Protein AF-A0A957PUJ4-F1 (afdb_monomer)

Mean predicted aligned error: 7.61 Å

Sequence (107 aa):
AWAWLNLGLAYLATGALPTATAAFENNRQLNEEMRRQGGVMAALEGLAATAAAAGRLAAASRFLAEAEELRQASGQLLTTYELAIHERTVATVQSHDATSPSFPAPL

Solvent-accessible surface area (backbone atoms only — not comparable to full-atom values): 5652 Å² total; per-residue (Å²): 93,70,69,33,45,53,49,14,52,54,25,46,76,70,65,40,41,71,61,13,42,54,25,16,51,56,16,24,53,52,15,57,78,66,69,36,62,72,47,31,34,55,19,28,48,50,41,14,42,40,25,44,78,69,69,37,42,75,58,14,54,51,27,45,52,53,28,46,54,53,29,68,74,66,71,59,78,74,52,77,70,56,42,57,51,48,56,56,40,52,52,54,49,52,55,51,57,74,67,48,81,83,72,77,80,84,131

Radius of gyration: 14.72 Å; Cα contacts (8 Å, |Δi|>4): 118; chains: 1; bounding box: 38×46×32 Å

Structure (mmCIF, N/CA/C/O backbone):
data_AF-A0A957PUJ4-F1
#
_entry.id   AF-A0A957PUJ4-F1
#
loop_
_atom_site.group_PDB
_atom_site.id
_atom_site.type_symbol
_atom_site.label_atom_id
_atom_site.label_alt_id
_atom_site.label_comp_id
_atom_site.label_asym_id
_atom_site.label_entity_id
_atom_site.label_seq_id
_atom_site.pdbx_PDB_ins_code
_atom_site.Cartn_x
_atom_site.Cartn_y
_atom_site.Cartn_z
_atom_site.occupancy
_atom_site.B_iso_or_equiv
_atom_site.auth_seq_id
_atom_site.auth_comp_id
_atom_site.auth_asym_id
_atom_site.auth_atom_id
_atom_site.pdbx_PDB_model_num
ATOM 1 N N . ALA A 1 1 ? 10.860 -7.358 -4.150 1.00 64.12 1 ALA A N 1
ATOM 2 C CA . ALA A 1 1 ? 9.619 -6.595 -4.390 1.00 64.12 1 ALA A CA 1
ATOM 3 C C . ALA A 1 1 ? 8.407 -7.350 -3.841 1.00 64.12 1 ALA A C 1
ATOM 5 O O . ALA A 1 1 ? 8.023 -7.076 -2.717 1.00 64.12 1 ALA A O 1
ATOM 6 N N . TRP A 1 2 ? 7.881 -8.373 -4.525 1.00 73.44 2 TRP A N 1
ATOM 7 C CA . TRP A 1 2 ? 6.644 -9.079 -4.132 1.00 73.44 2 TRP A CA 1
ATOM 8 C C . TRP A 1 2 ? 6.599 -9.653 -2.702 1.00 73.44 2 TRP A C 1
ATOM 10 O O . TRP A 1 2 ? 5.559 -9.582 -2.061 1.00 73.44 2 TRP A O 1
ATOM 20 N N . ALA A 1 3 ? 7.719 -10.132 -2.151 1.00 83.06 3 ALA A N 1
ATOM 21 C CA . ALA A 1 3 ? 7.763 -10.600 -0.759 1.00 83.06 3 ALA A CA 1
ATOM 22 C C . ALA A 1 3 ? 7.424 -9.495 0.263 1.00 83.06 3 ALA A C 1
ATOM 24 O O . ALA A 1 3 ? 6.708 -9.748 1.227 1.00 83.06 3 ALA A O 1
ATOM 25 N N . TRP A 1 4 ? 7.875 -8.258 0.021 1.00 83.38 4 TRP A N 1
ATOM 26 C CA . TRP A 1 4 ? 7.530 -7.109 0.863 1.00 83.38 4 TRP A CA 1
ATOM 27 C C . TRP A 1 4 ? 6.061 -6.716 0.735 1.00 83.38 4 TRP A C 1
ATOM 29 O O . TRP A 1 4 ? 5.446 -6.362 1.734 1.00 83.38 4 TRP A O 1
ATOM 39 N N . LEU A 1 5 ? 5.488 -6.838 -0.469 1.00 84.62 5 LEU A N 1
ATOM 40 C CA . LEU A 1 5 ? 4.061 -6.594 -0.687 1.00 84.62 5 LEU A CA 1
ATOM 41 C C . LEU A 1 5 ? 3.227 -7.587 0.131 1.00 84.62 5 LEU A C 1
ATOM 43 O O . LEU A 1 5 ? 2.357 -7.184 0.893 1.00 84.62 5 LEU A O 1
ATOM 47 N N . ASN A 1 6 ? 3.558 -8.877 0.042 1.00 87.19 6 ASN A N 1
ATOM 48 C CA . ASN A 1 6 ? 2.851 -9.929 0.769 1.00 87.19 6 ASN A CA 1
ATOM 49 C C . ASN A 1 6 ? 2.992 -9.781 2.291 1.00 87.19 6 ASN A C 1
ATOM 51 O O . ASN A 1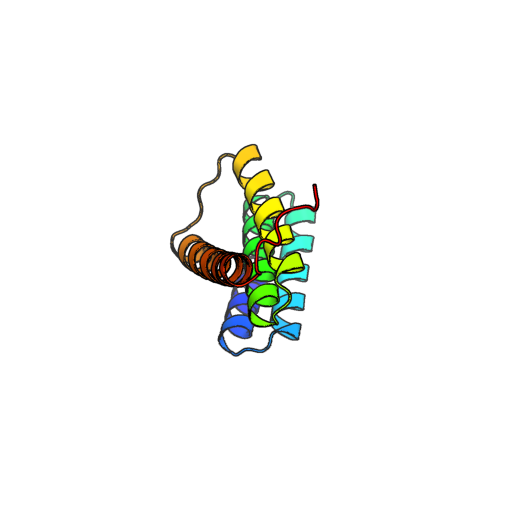 6 ? 2.021 -9.991 3.013 1.00 87.19 6 ASN A O 1
ATOM 55 N N . LEU A 1 7 ? 4.169 -9.378 2.785 1.00 89.69 7 LEU A N 1
ATOM 56 C CA . LEU A 1 7 ? 4.362 -9.048 4.201 1.00 89.69 7 LEU A CA 1
ATOM 57 C C . LEU A 1 7 ? 3.504 -7.853 4.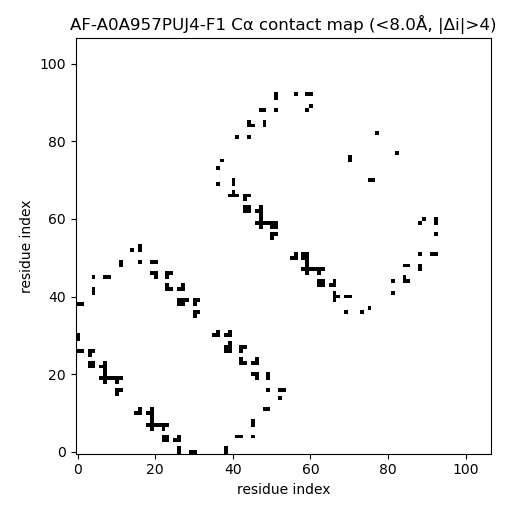625 1.00 89.69 7 LEU A C 1
ATOM 59 O O . LEU A 1 7 ? 2.832 -7.929 5.648 1.00 89.69 7 LEU A O 1
ATOM 63 N N . GLY A 1 8 ? 3.486 -6.776 3.835 1.00 89.88 8 GLY A N 1
ATOM 64 C CA . GLY A 1 8 ? 2.650 -5.604 4.103 1.00 89.88 8 GLY A CA 1
ATOM 65 C C . GLY A 1 8 ? 1.169 -5.962 4.187 1.00 89.88 8 GLY A C 1
ATOM 66 O O . GLY A 1 8 ? 0.495 -5.577 5.138 1.00 89.88 8 GLY A O 1
ATOM 67 N N . LEU A 1 9 ? 0.685 -6.784 3.255 1.00 89.50 9 LEU A N 1
ATOM 68 C CA . LEU A 1 9 ? -0.692 -7.283 3.244 1.00 89.50 9 LEU A CA 1
ATOM 69 C C . LEU A 1 9 ? -1.007 -8.167 4.457 1.00 89.50 9 LEU A C 1
ATOM 71 O O . LEU A 1 9 ? -2.071 -8.028 5.057 1.00 89.50 9 LEU A O 1
ATOM 75 N N . ALA A 1 10 ? -0.080 -9.042 4.856 1.00 92.25 10 ALA A N 1
ATOM 76 C CA . ALA A 1 10 ? -0.242 -9.875 6.044 1.00 92.25 10 ALA A CA 1
ATOM 77 C C . ALA A 1 10 ? -0.307 -9.032 7.329 1.00 92.25 10 ALA A C 1
ATOM 79 O O . ALA A 1 10 ? -1.175 -9.260 8.169 1.00 92.25 10 ALA A O 1
ATOM 80 N N . TYR A 1 11 ? 0.563 -8.027 7.468 1.00 93.50 11 TYR A N 1
ATOM 81 C CA . TYR A 1 11 ? 0.534 -7.106 8.608 1.00 93.50 11 TYR A CA 1
ATOM 82 C C . TYR A 1 11 ? -0.710 -6.217 8.614 1.00 93.50 11 TYR A C 1
ATOM 84 O O . TYR A 1 11 ? -1.269 -5.950 9.676 1.00 93.50 11 TYR A O 1
ATOM 92 N N . LEU A 1 12 ? -1.182 -5.787 7.442 1.00 89.19 12 LEU A N 1
ATOM 93 C CA . LEU A 1 12 ? -2.433 -5.045 7.319 1.00 89.19 12 LEU A CA 1
ATOM 94 C C . LEU A 1 12 ? -3.617 -5.895 7.796 1.00 89.19 12 LEU A C 1
ATOM 96 O O . LEU A 1 12 ? -4.441 -5.417 8.572 1.00 89.19 12 LEU A O 1
ATOM 100 N N . ALA A 1 13 ? -3.672 -7.166 7.389 1.00 90.75 13 ALA A N 1
ATOM 101 C CA . ALA A 1 13 ? -4.734 -8.088 7.786 1.00 90.75 13 ALA A CA 1
ATOM 102 C C . ALA A 1 13 ? -4.770 -8.358 9.301 1.00 90.75 13 ALA A C 1
ATOM 104 O O . ALA A 1 13 ? -5.840 -8.613 9.848 1.00 90.75 13 ALA A O 1
ATOM 105 N N . THR A 1 14 ? -3.627 -8.278 9.987 1.00 92.94 14 THR A N 1
ATOM 106 C CA . THR A 1 14 ? -3.539 -8.445 11.448 1.00 92.94 14 THR A CA 1
ATOM 107 C C . THR A 1 14 ? -3.658 -7.133 12.224 1.00 92.94 14 THR A C 1
ATOM 109 O O . THR A 1 14 ? -3.599 -7.144 13.452 1.00 92.94 14 THR A O 1
ATOM 112 N N . GLY A 1 15 ? -3.831 -5.996 11.539 1.00 92.25 15 GLY A N 1
ATOM 113 C CA . GLY A 1 15 ? -3.909 -4.678 12.171 1.00 92.25 15 GLY A CA 1
ATOM 114 C C . GLY A 1 15 ? -2.564 -4.143 12.675 1.00 92.25 15 GLY A C 1
ATOM 115 O O . GLY A 1 15 ? -2.530 -3.141 13.387 1.00 92.25 15 GLY A O 1
ATOM 116 N N . ALA A 1 16 ? -1.439 -4.756 12.295 1.00 96.38 16 ALA A N 1
ATOM 117 C CA . ALA A 1 16 ? -0.093 -4.280 12.609 1.00 96.38 16 ALA A CA 1
ATOM 118 C C . ALA A 1 16 ? 0.298 -3.099 11.696 1.00 96.38 16 ALA A C 1
ATOM 120 O O . ALA A 1 16 ? 1.239 -3.175 10.904 1.00 96.38 16 ALA A O 1
ATOM 121 N N . LEU A 1 17 ? -0.450 -1.995 11.791 1.00 94.69 17 LEU A N 1
ATOM 122 C CA . LEU A 1 17 ? -0.399 -0.879 10.838 1.00 94.69 17 LEU A CA 1
ATOM 123 C C . LEU A 1 17 ? 0.991 -0.226 10.688 1.00 94.69 17 LEU A C 1
ATOM 125 O O . LEU A 1 17 ? 1.379 0.057 9.551 1.00 94.69 17 LEU A O 1
ATOM 129 N N . PRO A 1 18 ? 1.789 -0.005 11.756 1.00 96.62 18 PRO A N 1
ATOM 130 C CA . PRO A 1 18 ? 3.141 0.538 11.597 1.00 96.62 18 PRO A CA 1
ATOM 131 C C . PRO A 1 18 ? 4.055 -0.398 10.797 1.00 96.62 18 PRO A C 1
ATOM 133 O O . PRO A 1 18 ? 4.798 0.042 9.921 1.00 96.62 18 PRO A O 1
ATOM 136 N N . THR A 1 19 ? 3.958 -1.705 11.048 1.00 95.88 19 THR A N 1
ATOM 137 C CA . THR A 1 19 ? 4.755 -2.724 10.357 1.00 95.88 19 THR A CA 1
ATOM 138 C C . THR A 1 19 ? 4.304 -2.899 8.907 1.00 95.88 19 THR A C 1
ATOM 140 O O . THR A 1 19 ? 5.144 -3.032 8.019 1.00 95.88 19 THR A O 1
ATOM 143 N N . ALA A 1 20 ? 2.993 -2.827 8.649 1.00 94.81 20 ALA A N 1
ATOM 144 C CA . ALA A 1 20 ? 2.437 -2.813 7.299 1.00 94.81 20 ALA A CA 1
ATOM 145 C C . ALA A 1 20 ? 2.955 -1.610 6.498 1.00 94.81 20 ALA A C 1
ATOM 147 O O . ALA A 1 20 ? 3.441 -1.779 5.382 1.00 94.81 20 ALA A O 1
ATOM 148 N N . THR A 1 21 ? 2.940 -0.417 7.105 1.00 96.81 21 THR A N 1
ATOM 149 C CA . THR A 1 21 ? 3.456 0.818 6.490 1.00 96.81 21 THR A CA 1
ATOM 150 C C . THR A 1 21 ? 4.918 0.651 6.082 1.00 96.81 21 THR A C 1
ATOM 152 O O . THR A 1 21 ? 5.248 0.846 4.916 1.00 96.81 21 THR A O 1
ATOM 155 N N . ALA A 1 22 ? 5.780 0.203 7.002 1.00 96.62 22 ALA A N 1
ATOM 156 C CA . ALA A 1 22 ? 7.201 0.001 6.716 1.00 96.62 22 ALA A CA 1
ATOM 157 C C . ALA A 1 22 ? 7.438 -1.020 5.587 1.00 96.62 22 ALA A C 1
ATOM 159 O O . ALA A 1 22 ? 8.295 -0.823 4.726 1.00 96.62 22 ALA A O 1
ATOM 160 N N . ALA A 1 23 ? 6.661 -2.108 5.552 1.00 95.50 23 ALA A N 1
ATOM 161 C CA . ALA A 1 23 ? 6.763 -3.107 4.491 1.00 95.50 23 ALA A CA 1
ATOM 162 C C . ALA A 1 23 ? 6.361 -2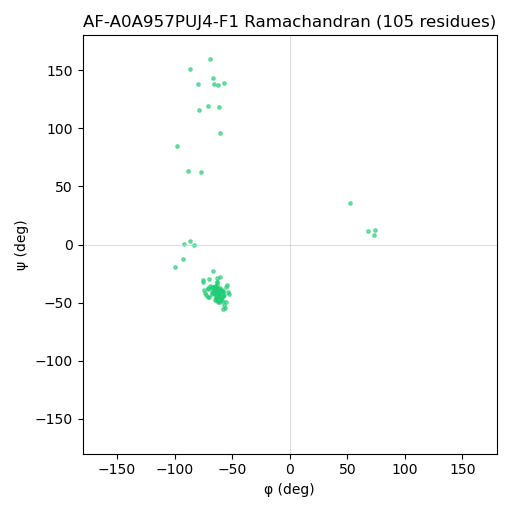.544 3.115 1.00 95.50 23 ALA A C 1
ATOM 164 O O . ALA A 1 23 ? 7.044 -2.815 2.123 1.00 95.50 23 ALA A O 1
ATOM 165 N N . PHE A 1 24 ? 5.295 -1.739 3.045 1.00 95.31 24 PHE A N 1
ATOM 166 C CA . PHE A 1 24 ? 4.886 -1.093 1.798 1.00 95.31 24 PHE A CA 1
ATOM 167 C C . PHE A 1 24 ? 5.851 0.017 1.364 1.00 95.31 24 PHE A C 1
ATOM 169 O O . PHE A 1 24 ? 6.144 0.106 0.175 1.00 95.31 24 PHE A O 1
ATOM 176 N N . GLU A 1 25 ? 6.424 0.803 2.280 1.00 96.50 25 G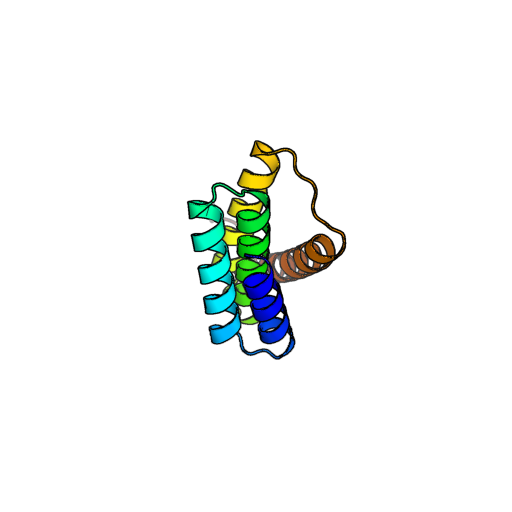LU A N 1
ATOM 177 C CA . GLU A 1 25 ? 7.458 1.792 1.934 1.00 96.50 25 GLU A CA 1
ATOM 178 C C . GLU A 1 25 ? 8.714 1.127 1.358 1.00 96.50 25 GLU A C 1
ATOM 180 O O . GLU A 1 25 ? 9.196 1.542 0.302 1.00 96.50 25 GLU A O 1
ATOM 185 N N . ASN A 1 26 ? 9.178 0.031 1.967 1.00 95.62 26 ASN A N 1
ATOM 186 C CA . ASN A 1 26 ? 10.287 -0.766 1.432 1.00 95.62 26 ASN A CA 1
ATOM 187 C C . ASN A 1 26 ? 9.960 -1.346 0.046 1.00 95.62 26 ASN A C 1
ATOM 189 O O . ASN A 1 26 ? 10.821 -1.405 -0.835 1.00 95.62 26 ASN A O 1
ATOM 193 N N . ASN A 1 27 ? 8.716 -1.791 -0.166 1.00 92.81 27 ASN A N 1
ATOM 194 C CA . ASN A 1 27 ? 8.268 -2.248 -1.478 1.00 92.81 27 ASN A CA 1
ATOM 195 C C . ASN A 1 27 ? 8.290 -1.110 -2.510 1.00 92.81 27 ASN A C 1
ATOM 197 O O . ASN A 1 27 ? 8.794 -1.321 -3.615 1.00 92.81 27 ASN A O 1
ATOM 201 N N . ARG A 1 28 ? 7.781 0.073 -2.143 1.00 94.56 28 ARG A N 1
ATOM 202 C CA . ARG A 1 28 ? 7.737 1.267 -2.994 1.00 94.56 28 ARG A CA 1
ATOM 203 C C . ARG A 1 28 ? 9.143 1.657 -3.435 1.00 94.56 28 ARG A C 1
ATOM 205 O O . ARG A 1 28 ? 9.406 1.656 -4.632 1.00 94.56 28 ARG A O 1
ATOM 212 N N . GLN A 1 29 ? 10.052 1.858 -2.479 1.00 95.56 29 GLN A N 1
ATOM 213 C CA . GLN A 1 29 ? 11.435 2.257 -2.745 1.00 95.56 29 GLN A CA 1
ATOM 214 C C . GLN A 1 29 ? 12.134 1.277 -3.696 1.00 95.56 29 GLN A C 1
ATOM 216 O O . GLN A 1 29 ? 12.693 1.677 -4.715 1.00 95.56 29 GLN A O 1
ATOM 221 N N . LEU A 1 30 ? 12.048 -0.028 -3.421 1.00 94.44 30 LEU A N 1
ATOM 222 C CA . LEU A 1 30 ? 12.697 -1.034 -4.261 1.00 94.44 30 LEU A CA 1
ATOM 223 C C . LEU A 1 30 ? 12.134 -1.054 -5.691 1.00 94.44 30 LEU A C 1
ATOM 225 O O . LEU A 1 30 ? 12.872 -1.266 -6.653 1.00 94.44 30 LEU A O 1
ATOM 229 N N . ASN A 1 31 ? 10.822 -0.876 -5.855 1.00 92.00 31 ASN A N 1
ATOM 230 C CA . ASN A 1 31 ? 10.216 -0.846 -7.184 1.00 92.00 31 ASN A CA 1
ATOM 231 C C . ASN A 1 31 ? 10.489 0.471 -7.924 1.00 92.00 31 ASN A C 1
ATOM 233 O O . ASN A 1 31 ? 10.619 0.430 -9.146 1.00 92.00 31 ASN A O 1
ATOM 237 N N . GLU A 1 32 ? 10.637 1.599 -7.225 1.00 93.19 32 GLU A N 1
ATOM 238 C CA . GLU A 1 32 ? 11.109 2.866 -7.802 1.00 93.19 32 GLU A CA 1
ATOM 239 C C . GLU A 1 32 ? 12.540 2.722 -8.335 1.00 93.19 32 GLU A C 1
ATOM 241 O O . GLU A 1 32 ? 12.795 3.021 -9.503 1.00 93.19 32 GLU A O 1
ATOM 246 N N . GLU A 1 33 ? 13.449 2.166 -7.526 1.00 95.00 33 GLU A N 1
ATOM 247 C CA . GLU A 1 33 ? 14.837 1.876 -7.916 1.00 95.00 33 GLU A CA 1
ATOM 248 C C . GLU A 1 33 ? 14.901 0.949 -9.142 1.00 95.00 33 GLU A C 1
ATOM 250 O O . GLU A 1 33 ? 15.696 1.156 -10.060 1.00 95.00 33 GLU A O 1
ATOM 255 N N . MET A 1 34 ? 14.013 -0.048 -9.200 1.00 92.25 34 MET A N 1
ATOM 256 C CA . MET A 1 34 ? 13.902 -0.983 -10.324 1.00 92.25 34 MET A CA 1
ATOM 257 C C . MET A 1 34 ? 13.067 -0.456 -11.502 1.00 92.25 34 MET A C 1
ATOM 259 O O . MET A 1 34 ? 12.905 -1.182 -12.486 1.00 92.25 34 MET A O 1
ATOM 263 N N . ARG A 1 35 ? 12.513 0.763 -11.417 1.00 90.50 35 ARG A N 1
ATOM 264 C CA . ARG A 1 35 ? 11.592 1.358 -12.407 1.00 90.50 35 ARG A CA 1
ATOM 265 C C . ARG A 1 35 ? 10.397 0.457 -12.754 1.00 90.50 35 ARG A C 1
ATOM 267 O O . ARG A 1 35 ? 9.934 0.414 -13.892 1.00 90.50 35 ARG A O 1
ATOM 274 N N . ARG A 1 36 ? 9.887 -0.282 -11.768 1.00 88.88 36 ARG A N 1
ATOM 275 C CA . ARG A 1 36 ? 8.747 -1.201 -11.895 1.00 88.88 36 ARG A CA 1
ATOM 276 C C . ARG A 1 36 ? 7.465 -0.534 -11.411 1.00 88.88 36 ARG A C 1
ATOM 278 O O . ARG A 1 36 ? 7.048 -0.743 -10.275 1.00 88.88 36 ARG A O 1
ATOM 285 N N . GLN A 1 37 ? 6.819 0.224 -12.295 1.00 88.50 37 GLN A N 1
ATOM 286 C CA . GLN A 1 37 ? 5.606 0.993 -11.976 1.00 88.50 37 GLN A CA 1
ATOM 287 C C . GLN A 1 37 ? 4.491 0.142 -11.351 1.00 88.50 37 GLN A C 1
ATOM 289 O O . GLN A 1 37 ? 3.912 0.559 -10.356 1.00 88.50 37 GLN A O 1
ATOM 294 N N . GLY A 1 38 ? 4.270 -1.086 -11.838 1.00 86.00 38 GLY A N 1
ATOM 295 C CA . GLY A 1 38 ? 3.307 -2.024 -11.241 1.00 86.00 38 GLY A CA 1
ATOM 296 C C . GLY A 1 38 ? 3.513 -2.261 -9.742 1.00 86.00 38 GLY A C 1
ATOM 297 O O . GLY A 1 38 ? 2.562 -2.250 -8.970 1.00 86.00 38 GLY A O 1
ATOM 298 N N . GLY A 1 39 ? 4.766 -2.411 -9.305 1.00 89.31 39 GLY A N 1
ATOM 299 C CA . GLY A 1 39 ? 5.065 -2.592 -7.886 1.00 89.31 39 GLY A CA 1
ATOM 300 C C . GLY A 1 39 ? 4.943 -1.301 -7.076 1.00 89.31 39 GLY A C 1
ATOM 301 O O . GLY A 1 39 ? 4.536 -1.356 -5.921 1.00 89.31 39 GLY A O 1
ATOM 302 N N . VAL A 1 40 ? 5.239 -0.145 -7.680 1.00 92.69 40 VAL A N 1
ATOM 303 C CA . VAL A 1 40 ? 5.012 1.163 -7.043 1.00 92.69 40 VAL A CA 1
ATOM 304 C C . VAL A 1 40 ? 3.516 1.385 -6.806 1.00 92.69 40 VAL A C 1
ATOM 306 O O . VAL A 1 40 ? 3.129 1.727 -5.693 1.00 92.69 40 VAL A O 1
ATOM 309 N N . MET A 1 41 ? 2.669 1.100 -7.801 1.00 92.00 41 MET A N 1
ATOM 310 C CA . MET 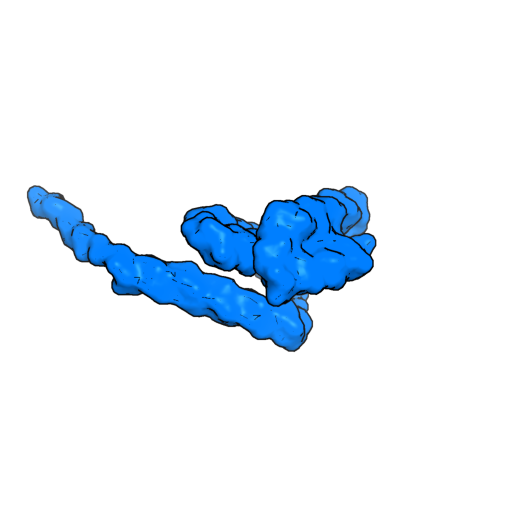A 1 41 ? 1.210 1.191 -7.669 1.00 92.00 41 MET A CA 1
ATOM 311 C C . MET A 1 41 ? 0.676 0.271 -6.567 1.00 92.00 41 MET A C 1
ATOM 313 O O . MET A 1 41 ? -0.061 0.726 -5.696 1.00 92.00 41 MET A O 1
ATOM 317 N N . ALA A 1 42 ? 1.102 -0.995 -6.540 1.00 89.88 42 ALA A N 1
ATOM 318 C CA . ALA A 1 42 ? 0.683 -1.936 -5.501 1.00 89.88 42 ALA A CA 1
ATOM 319 C C . ALA A 1 42 ? 1.092 -1.478 -4.086 1.00 89.88 42 ALA A C 1
ATOM 321 O O . ALA A 1 42 ? 0.335 -1.644 -3.128 1.00 89.88 42 ALA A O 1
ATOM 322 N N . ALA A 1 43 ? 2.274 -0.868 -3.940 1.00 93.94 43 ALA A N 1
ATOM 323 C CA . ALA A 1 43 ? 2.711 -0.297 -2.670 1.00 93.94 43 ALA A CA 1
ATOM 324 C C . ALA A 1 43 ? 1.869 0.916 -2.248 1.00 93.94 43 ALA A C 1
ATOM 326 O O . ALA A 1 43 ? 1.519 1.025 -1.074 1.00 93.94 43 ALA A O 1
ATOM 327 N N . LEU A 1 44 ? 1.527 1.807 -3.185 1.00 95.50 44 LEU A N 1
ATOM 328 C CA . LEU A 1 44 ? 0.686 2.978 -2.923 1.00 95.50 44 LEU A CA 1
ATOM 329 C C . LEU A 1 44 ? -0.726 2.575 -2.474 1.00 95.50 44 LEU A C 1
ATOM 331 O O . LEU A 1 44 ? -1.215 3.105 -1.479 1.00 95.50 44 LEU A O 1
ATOM 335 N N . GLU A 1 45 ? -1.338 1.578 -3.117 1.00 93.88 45 GLU A N 1
ATOM 336 C CA . GLU A 1 45 ? -2.632 1.011 -2.695 1.00 93.88 45 GLU A CA 1
ATOM 337 C C . GLU A 1 45 ? -2.545 0.413 -1.272 1.00 93.88 45 GLU A C 1
ATOM 339 O O . GLU A 1 45 ? -3.412 0.646 -0.426 1.00 93.88 45 GLU A O 1
ATOM 344 N N . GLY A 1 46 ? -1.455 -0.295 -0.952 1.00 94.19 46 GLY A N 1
ATOM 345 C CA . GLY A 1 46 ? -1.205 -0.820 0.396 1.00 94.19 46 GLY A CA 1
ATOM 346 C C . GLY A 1 46 ? -1.025 0.270 1.463 1.00 94.19 46 GLY A C 1
ATOM 347 O O . GLY A 1 46 ? -1.562 0.164 2.573 1.00 94.19 46 GLY A O 1
ATOM 348 N N . LEU A 1 47 ? -0.311 1.351 1.132 1.00 97.56 47 LEU A N 1
ATOM 349 C CA . LEU A 1 47 ? -0.150 2.523 2.000 1.00 97.56 47 LEU A CA 1
ATOM 350 C C . LEU A 1 47 ? -1.474 3.258 2.209 1.00 97.56 47 LEU A C 1
ATOM 352 O O . LEU A 1 47 ? -1.765 3.666 3.336 1.00 97.56 47 LEU A O 1
ATOM 356 N N . ALA A 1 48 ? -2.293 3.376 1.163 1.00 96.88 48 ALA A N 1
ATOM 357 C CA . ALA A 1 48 ? -3.629 3.944 1.255 1.00 96.88 48 ALA A CA 1
ATOM 358 C C . ALA A 1 48 ? -4.512 3.137 2.211 1.00 96.88 48 ALA A C 1
ATOM 360 O O . ALA A 1 48 ? -5.083 3.702 3.146 1.00 96.88 48 ALA A O 1
ATOM 361 N N . ALA A 1 49 ? -4.552 1.813 2.047 1.00 94.50 49 ALA A N 1
ATOM 362 C CA . ALA A 1 49 ? -5.319 0.924 2.914 1.00 94.50 49 ALA A CA 1
ATOM 363 C C . ALA A 1 49 ? -4.849 0.994 4.378 1.00 94.50 49 ALA A C 1
ATOM 365 O O . ALA A 1 49 ? -5.661 1.056 5.302 1.00 94.50 49 ALA A O 1
ATOM 366 N N . THR A 1 50 ? -3.534 1.059 4.602 1.00 96.81 50 THR A N 1
ATOM 367 C CA . THR A 1 50 ? -2.956 1.182 5.948 1.00 96.81 50 THR A CA 1
ATOM 368 C C . THR A 1 50 ? -3.269 2.540 6.586 1.00 96.81 50 THR A C 1
ATOM 370 O O . THR A 1 50 ? -3.567 2.619 7.779 1.00 96.81 50 THR A O 1
ATOM 373 N N . ALA A 1 51 ? -3.229 3.624 5.805 1.00 96.38 51 ALA A N 1
ATOM 374 C CA . ALA A 1 51 ? -3.612 4.956 6.261 1.00 96.38 51 ALA A CA 1
ATOM 375 C C . ALA A 1 51 ? -5.108 5.037 6.592 1.00 96.38 51 ALA A C 1
ATOM 377 O O . ALA A 1 51 ? -5.459 5.590 7.634 1.00 96.38 51 ALA A O 1
ATOM 378 N N . ALA A 1 52 ? -5.969 4.435 5.768 1.00 93.06 52 ALA A N 1
ATOM 379 C CA . ALA A 1 52 ? -7.405 4.363 6.014 1.00 93.06 52 ALA A CA 1
ATOM 380 C C . ALA A 1 52 ? -7.726 3.575 7.292 1.00 93.06 52 ALA A C 1
ATOM 382 O O . ALA A 1 52 ? -8.459 4.071 8.144 1.00 93.06 52 ALA A O 1
ATOM 383 N N . ALA A 1 53 ? -7.098 2.409 7.487 1.00 93.06 53 ALA A N 1
ATOM 384 C CA . ALA A 1 53 ? -7.240 1.615 8.709 1.00 93.06 53 ALA A CA 1
ATOM 385 C C . ALA A 1 53 ? -6.767 2.361 9.974 1.00 93.06 53 ALA A C 1
ATOM 387 O O . ALA A 1 53 ? -7.278 2.120 11.063 1.00 93.06 53 ALA A O 1
ATOM 388 N N . ALA A 1 54 ? -5.820 3.295 9.833 1.00 93.75 54 ALA A N 1
ATOM 389 C CA . ALA A 1 54 ? -5.346 4.159 10.914 1.00 93.75 54 ALA A CA 1
ATOM 390 C C . ALA A 1 54 ? -6.188 5.440 11.109 1.00 93.75 54 ALA A C 1
ATOM 392 O O . ALA A 1 54 ? -5.799 6.298 11.899 1.00 93.75 54 ALA A O 1
ATOM 393 N N . GLY A 1 55 ? -7.274 5.635 10.350 1.00 93.81 55 GLY A N 1
ATOM 394 C CA . GLY A 1 55 ? -8.083 6.862 10.376 1.00 93.81 55 GLY A CA 1
ATOM 395 C C . GLY A 1 55 ? -7.426 8.083 9.714 1.00 93.81 55 GLY A C 1
ATOM 396 O O . GLY A 1 55 ? -7.947 9.192 9.797 1.00 93.81 55 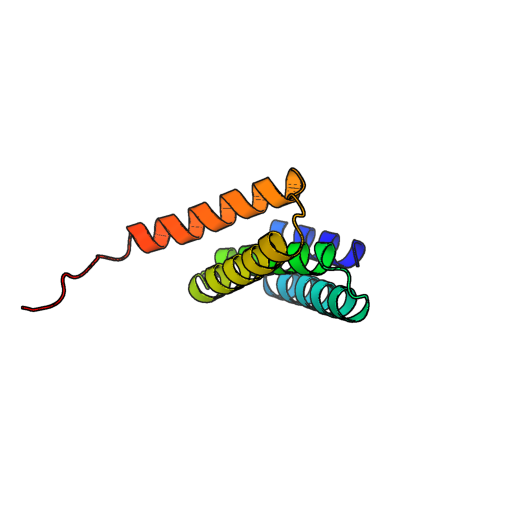GLY A O 1
ATOM 397 N N . ARG A 1 56 ? -6.288 7.918 9.028 1.00 95.81 56 ARG A N 1
ATOM 398 C CA . ARG A 1 56 ? -5.551 8.999 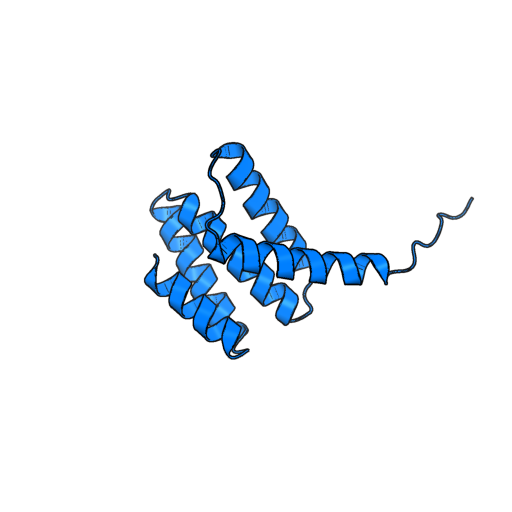8.347 1.00 95.81 56 ARG A CA 1
ATOM 399 C C . ARG A 1 56 ? -6.059 9.192 6.918 1.00 95.81 56 ARG A C 1
ATOM 401 O O . ARG A 1 56 ? -5.328 8.991 5.950 1.00 95.81 56 ARG A O 1
ATOM 408 N N . LEU A 1 57 ? -7.319 9.586 6.785 1.00 91.50 57 LEU A N 1
ATOM 409 C CA . LEU A 1 57 ? -8.039 9.560 5.506 1.00 91.50 57 LEU A CA 1
ATOM 410 C C . LEU A 1 57 ? -7.474 10.519 4.450 1.00 91.50 57 LEU A C 1
ATOM 412 O O . LEU A 1 57 ? -7.383 10.140 3.288 1.00 91.50 57 LEU A O 1
ATOM 416 N N . ALA A 1 58 ? -6.985 11.696 4.850 1.00 92.19 58 ALA A N 1
ATOM 417 C CA . ALA A 1 58 ? -6.303 12.616 3.932 1.00 92.19 58 ALA A CA 1
ATOM 418 C C . ALA A 1 58 ? -5.001 12.027 3.352 1.00 92.19 58 ALA A C 1
ATOM 420 O O . ALA A 1 58 ? -4.630 12.300 2.214 1.00 92.19 58 ALA A O 1
ATOM 421 N N . ALA A 1 59 ? -4.292 11.195 4.124 1.00 93.12 59 ALA A N 1
ATOM 422 C CA . ALA A 1 59 ? -3.125 10.487 3.609 1.00 93.12 59 ALA A CA 1
ATOM 423 C C . ALA A 1 59 ? -3.545 9.340 2.679 1.00 93.12 59 ALA A C 1
ATOM 425 O O . ALA A 1 59 ? -2.908 9.134 1.649 1.00 93.12 59 ALA A O 1
ATOM 426 N N . ALA A 1 60 ? -4.625 8.627 3.019 1.00 95.44 60 ALA A N 1
ATOM 427 C CA . ALA A 1 60 ? -5.167 7.557 2.189 1.00 95.44 60 ALA A CA 1
ATOM 428 C C . ALA A 1 60 ? -5.611 8.063 0.808 1.00 95.44 60 ALA A C 1
ATOM 430 O O . ALA A 1 60 ? -5.236 7.471 -0.202 1.00 95.44 60 ALA A O 1
ATOM 431 N N . SER A 1 61 ? -6.336 9.187 0.752 1.00 92.88 61 SER A N 1
ATOM 432 C CA . SER A 1 61 ? -6.773 9.793 -0.511 1.00 92.88 61 SER A CA 1
ATOM 433 C C . SER A 1 61 ? -5.595 10.229 -1.380 1.00 92.88 61 SER A C 1
ATOM 435 O O . SER A 1 61 ? -5.594 9.972 -2.580 1.00 92.88 61 SER A O 1
ATOM 437 N N . ARG A 1 62 ? -4.550 10.812 -0.777 1.00 96.12 62 ARG A N 1
ATOM 438 C CA . ARG A 1 62 ? -3.330 11.196 -1.498 1.00 96.12 62 ARG A CA 1
ATOM 439 C C . ARG A 1 62 ? -2.636 9.993 -2.141 1.00 96.12 62 ARG A C 1
ATOM 441 O O . ARG A 1 62 ? -2.249 10.074 -3.299 1.00 96.12 62 ARG A O 1
ATOM 448 N N . PHE A 1 63 ? -2.497 8.884 -1.413 1.00 97.25 63 PHE A N 1
ATOM 449 C CA . PHE A 1 63 ? -1.873 7.675 -1.960 1.00 97.25 63 PHE A CA 1
ATOM 450 C C . PHE A 1 63 ? -2.710 7.034 -3.076 1.00 97.25 63 PHE A C 1
ATOM 452 O O . PHE A 1 63 ? -2.139 6.569 -4.059 1.00 97.25 63 PHE A O 1
ATOM 459 N N . LEU A 1 64 ? -4.044 7.052 -2.964 1.00 92.31 64 LEU A N 1
ATOM 460 C CA . LEU A 1 64 ? -4.934 6.601 -4.042 1.00 92.31 64 LEU A CA 1
ATOM 461 C C . LEU A 1 64 ? -4.805 7.471 -5.296 1.00 92.31 64 LEU A C 1
ATOM 463 O O . LEU A 1 64 ? -4.751 6.935 -6.398 1.00 92.31 64 LEU A O 1
ATOM 467 N N . ALA A 1 65 ? -4.729 8.795 -5.133 1.00 93.38 65 ALA A N 1
ATOM 468 C CA . ALA A 1 65 ? -4.545 9.715 -6.252 1.00 93.38 65 ALA A CA 1
ATOM 469 C C . ALA A 1 65 ? -3.214 9.458 -6.976 1.00 93.38 65 ALA A C 1
ATOM 471 O O . ALA A 1 65 ? -3.192 9.338 -8.196 1.00 93.38 65 ALA A O 1
ATOM 472 N N . GLU A 1 66 ? -2.124 9.280 -6.227 1.00 94.62 66 GLU A N 1
ATOM 473 C CA . GLU A 1 66 ? -0.811 8.956 -6.794 1.00 94.62 66 GLU A CA 1
ATOM 474 C C . GLU A 1 66 ? -0.826 7.602 -7.529 1.00 94.62 66 GLU A C 1
ATOM 476 O O . GLU A 1 66 ? -0.312 7.485 -8.641 1.00 94.62 66 GLU A O 1
ATOM 481 N N . ALA A 1 67 ? -1.467 6.577 -6.952 1.00 90.94 67 ALA A N 1
ATOM 482 C CA . ALA A 1 67 ? -1.614 5.276 -7.606 1.00 90.94 67 ALA A CA 1
ATOM 483 C C . ALA A 1 67 ? -2.398 5.386 -8.923 1.00 90.94 67 ALA A C 1
ATOM 485 O O . ALA A 1 67 ? -2.029 4.753 -9.913 1.00 90.94 67 ALA A O 1
ATOM 486 N N . GLU A 1 68 ? -3.448 6.209 -8.947 1.00 89.25 68 GLU A N 1
ATOM 487 C CA . GLU A 1 68 ? -4.263 6.452 -10.134 1.00 89.25 68 GLU A CA 1
ATOM 488 C C . GLU A 1 68 ? -3.497 7.205 -11.225 1.00 89.25 68 GLU A C 1
ATOM 490 O O . GLU A 1 68 ? -3.549 6.808 -12.387 1.00 89.25 68 GLU A O 1
ATOM 495 N N . GLU A 1 69 ? -2.722 8.232 -10.872 1.00 91.25 69 GLU A N 1
ATOM 496 C CA . GLU A 1 69 ? -1.866 8.945 -11.827 1.00 91.25 69 GLU A CA 1
ATOM 497 C C . GLU A 1 69 ? -0.876 7.995 -12.517 1.00 91.25 69 GLU A C 1
ATOM 499 O O . GLU A 1 69 ? -0.729 8.017 -13.744 1.00 91.25 69 GLU A O 1
ATOM 504 N N . LEU A 1 70 ? -0.244 7.096 -11.753 1.00 89.19 70 LEU A N 1
ATOM 505 C CA . LEU A 1 70 ? 0.644 6.072 -12.308 1.00 89.19 70 LEU A CA 1
ATOM 506 C C . LEU A 1 70 ? -0.110 5.078 -13.204 1.00 89.19 70 LEU A C 1
ATOM 508 O O . LEU A 1 70 ? 0.422 4.633 -14.228 1.00 89.19 70 LEU A O 1
ATOM 512 N N . ARG A 1 71 ? -1.345 4.730 -12.842 1.00 85.44 71 ARG A N 1
ATOM 513 C CA . ARG A 1 71 ? -2.195 3.816 -13.612 1.00 85.44 71 ARG A CA 1
ATOM 514 C C . ARG A 1 71 ? -2.559 4.414 -14.967 1.00 85.44 71 ARG A C 1
ATOM 516 O O . ARG A 1 71 ? -2.364 3.764 -15.992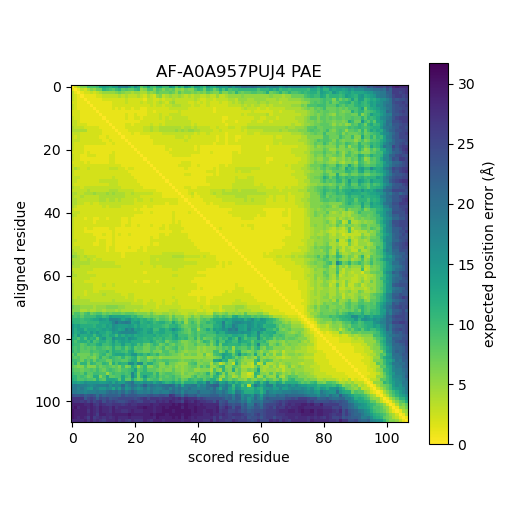 1.00 85.44 71 ARG A O 1
ATOM 523 N N . GLN A 1 72 ? -2.989 5.673 -14.979 1.00 85.75 72 GLN A N 1
ATOM 524 C CA . GLN A 1 72 ? -3.315 6.422 -16.194 1.00 85.75 72 GLN A CA 1
ATOM 525 C C . GLN A 1 72 ? -2.090 6.588 -17.102 1.00 85.75 72 GLN A C 1
ATOM 527 O O . GLN A 1 72 ? -2.188 6.407 -18.314 1.00 85.75 72 GLN A O 1
ATOM 532 N N . ALA A 1 73 ? -0.917 6.862 -16.524 1.00 85.06 73 ALA A N 1
ATOM 533 C CA . ALA A 1 73 ? 0.321 7.015 -17.285 1.00 85.06 73 ALA A CA 1
ATOM 534 C C . ALA A 1 73 ? 0.848 5.696 -17.885 1.00 85.06 73 ALA A C 1
ATOM 536 O O . ALA A 1 73 ? 1.512 5.718 -18.921 1.00 85.06 73 ALA A O 1
ATOM 537 N N . SER A 1 74 ? 0.586 4.555 -17.239 1.00 81.00 74 SER A N 1
ATOM 538 C CA . SER A 1 74 ? 1.113 3.242 -17.646 1.00 81.00 74 SER A CA 1
ATOM 539 C C . SER A 1 74 ? 0.122 2.385 -18.443 1.00 81.00 74 SER A C 1
ATOM 541 O O . SER A 1 74 ? 0.539 1.440 -19.114 1.00 81.00 74 SER A O 1
ATOM 543 N N . GLY A 1 75 ? -1.180 2.680 -18.363 1.00 76.38 75 GLY A N 1
ATOM 544 C CA . GLY A 1 75 ? -2.252 1.873 -18.953 1.00 76.38 75 GLY A CA 1
ATOM 545 C C . GLY A 1 75 ? -2.438 0.496 -18.299 1.00 76.38 75 GLY A C 1
ATOM 546 O O . GLY A 1 75 ? -3.119 -0.362 -18.861 1.00 76.38 75 GLY A O 1
ATOM 547 N N . GLN A 1 76 ? -1.815 0.241 -17.142 1.00 75.44 76 GLN A N 1
ATOM 548 C CA . GLN A 1 76 ? -1.895 -1.053 -16.460 1.00 75.44 76 GLN A CA 1
ATOM 549 C C . GLN A 1 76 ? -3.210 -1.204 -15.683 1.00 75.44 76 GLN A C 1
ATOM 551 O O . GLN A 1 76 ? -3.648 -0.294 -14.985 1.00 75.44 76 GLN A O 1
ATOM 556 N N . LEU A 1 77 ? -3.817 -2.390 -15.760 1.00 71.50 77 LEU A N 1
ATOM 557 C CA . LEU A 1 77 ? -5.006 -2.748 -14.984 1.00 71.50 77 LEU A CA 1
ATOM 558 C C . LEU A 1 77 ? -4.619 -3.310 -13.609 1.00 71.50 77 LEU A C 1
ATOM 560 O O . LEU A 1 77 ? -3.575 -3.947 -13.466 1.00 71.50 77 LEU A O 1
ATOM 564 N N . LEU A 1 78 ? -5.496 -3.118 -12.621 1.00 68.56 78 LEU A N 1
ATOM 565 C CA . LEU A 1 78 ? -5.396 -3.784 -11.321 1.00 68.56 78 LEU A CA 1
ATOM 566 C C . LEU A 1 78 ? -5.615 -5.292 -11.460 1.00 68.56 78 LEU A C 1
ATOM 568 O O . LEU A 1 78 ? -6.485 -5.743 -12.208 1.00 68.56 78 LEU A O 1
ATOM 572 N N . THR A 1 79 ? -4.880 -6.079 -10.679 1.00 70.56 79 THR A N 1
ATOM 573 C CA . THR A 1 79 ? -5.244 -7.479 -10.439 1.00 70.56 79 THR A CA 1
ATOM 574 C C . THR A 1 79 ? -6.515 -7.562 -9.585 1.00 70.56 79 THR A C 1
ATOM 576 O O . THR A 1 79 ? -6.860 -6.629 -8.861 1.00 70.56 79 THR A O 1
ATOM 579 N N . THR A 1 80 ? -7.212 -8.705 -9.610 1.00 68.50 80 THR A N 1
ATOM 580 C CA . THR A 1 80 ? -8.455 -8.914 -8.836 1.00 68.50 80 THR A CA 1
ATOM 581 C C . THR A 1 80 ? -8.278 -8.656 -7.336 1.00 68.50 80 THR A C 1
ATOM 583 O O . THR A 1 80 ? -9.181 -8.143 -6.682 1.00 68.50 80 THR A O 1
ATOM 586 N N . TYR A 1 81 ? -7.116 -9.007 -6.782 1.00 66.44 81 TYR A N 1
ATOM 587 C CA . TYR A 1 81 ? -6.832 -8.810 -5.363 1.00 66.44 81 TYR A CA 1
ATOM 588 C C . TYR A 1 81 ? -6.595 -7.332 -5.024 1.00 66.44 81 TYR A C 1
ATOM 590 O O . TYR A 1 81 ? -7.132 -6.830 -4.039 1.00 66.44 81 TYR A O 1
ATOM 598 N N . GLU A 1 82 ? -5.833 -6.623 -5.859 1.00 69.56 82 GLU A N 1
ATOM 599 C CA . GLU A 1 82 ? -5.594 -5.187 -5.686 1.00 69.56 82 GLU A CA 1
ATOM 600 C C . GLU A 1 82 ? -6.890 -4.387 -5.854 1.00 69.56 82 GLU A C 1
ATOM 602 O O . GLU A 1 82 ? -7.133 -3.463 -5.084 1.00 69.56 82 GLU A O 1
ATOM 607 N N . LEU A 1 83 ? -7.762 -4.796 -6.783 1.00 77.75 83 LEU A N 1
ATOM 608 C CA . LEU A 1 83 ? -9.073 -4.180 -6.983 1.00 77.75 83 LEU A CA 1
ATOM 609 C C . LEU A 1 83 ? -9.949 -4.267 -5.726 1.00 77.75 83 LEU A C 1
ATOM 611 O O . LEU A 1 83 ? -10.524 -3.267 -5.310 1.00 77.75 83 LEU A O 1
ATOM 615 N N . ALA A 1 84 ? -9.998 -5.426 -5.066 1.00 80.88 84 ALA A N 1
ATOM 616 C CA . ALA A 1 84 ? -10.786 -5.584 -3.844 1.00 80.88 84 ALA A CA 1
ATOM 617 C C . ALA A 1 84 ? -10.288 -4.687 -2.690 1.00 80.88 84 ALA A C 1
ATOM 619 O O . ALA A 1 84 ? -11.083 -4.195 -1.884 1.00 80.88 84 ALA A O 1
ATOM 620 N N . ILE A 1 85 ? -8.971 -4.472 -2.595 1.00 79.25 85 ILE A N 1
ATOM 621 C CA . ILE A 1 85 ? -8.379 -3.549 -1.614 1.00 79.25 85 ILE A CA 1
ATOM 622 C C . ILE A 1 85 ? -8.694 -2.101 -1.986 1.00 79.25 85 ILE A C 1
ATOM 624 O O . ILE A 1 85 ? -9.102 -1.324 -1.117 1.00 79.25 85 ILE A O 1
ATOM 628 N N . HIS A 1 86 ? -8.541 -1.761 -3.262 1.00 80.81 86 HIS A N 1
ATOM 629 C CA . HIS A 1 86 ? -8.841 -0.445 -3.804 1.00 80.81 86 HIS A CA 1
ATOM 630 C C . HIS A 1 86 ? -10.293 -0.044 -3.509 1.00 80.81 86 HIS A C 1
ATOM 632 O O . HIS A 1 86 ? -10.534 0.960 -2.839 1.00 80.81 86 HIS A O 1
ATOM 638 N N . GLU A 1 87 ? -11.264 -0.877 -3.895 1.00 86.69 87 GLU A N 1
ATOM 639 C CA . GLU A 1 87 ? -12.698 -0.628 -3.695 1.00 86.69 87 GLU A CA 1
ATOM 640 C C . GLU A 1 87 ? -13.051 -0.413 -2.217 1.00 86.69 87 GLU A C 1
ATOM 642 O O . GLU A 1 87 ? -13.769 0.527 -1.868 1.00 86.69 87 GLU A O 1
ATOM 647 N N . ARG A 1 88 ? -12.498 -1.238 -1.318 1.00 85.50 88 ARG A N 1
ATOM 648 C CA . ARG A 1 88 ? -12.715 -1.095 0.130 1.00 85.50 88 ARG A CA 1
ATOM 649 C C . ARG A 1 88 ? -12.140 0.213 0.671 1.00 85.50 88 ARG A C 1
ATOM 651 O O . ARG A 1 88 ? -12.746 0.848 1.539 1.00 85.50 88 ARG A O 1
ATOM 658 N N . THR A 1 89 ? -10.967 0.603 0.184 1.00 81.06 89 THR A N 1
ATOM 659 C CA . THR A 1 89 ? -10.283 1.822 0.627 1.00 81.06 89 THR A CA 1
ATOM 660 C C . THR A 1 89 ? -11.036 3.059 0.141 1.00 81.06 89 THR A C 1
ATOM 662 O O . THR A 1 89 ? -11.320 3.949 0.942 1.00 81.06 89 THR A O 1
ATOM 665 N N . VAL A 1 90 ? -11.457 3.074 -1.128 1.00 85.81 90 VAL A N 1
ATOM 666 C CA . VAL A 1 90 ? -12.287 4.136 -1.717 1.00 85.81 90 VAL A CA 1
ATOM 667 C C . VAL A 1 90 ? -13.603 4.293 -0.959 1.00 85.81 90 VAL A C 1
ATOM 669 O O . VAL A 1 90 ? -13.933 5.405 -0.550 1.00 85.81 90 VAL A O 1
ATOM 672 N N . ALA A 1 91 ? -14.319 3.196 -0.692 1.00 84.94 91 ALA A N 1
ATOM 673 C CA . ALA A 1 91 ? -15.578 3.240 0.052 1.00 84.94 91 ALA A CA 1
ATOM 674 C C . ALA A 1 91 ? -15.404 3.841 1.459 1.00 84.94 91 ALA A C 1
ATOM 676 O O . ALA A 1 91 ? -16.232 4.632 1.910 1.00 84.94 91 ALA A O 1
ATOM 677 N N . THR A 1 92 ? -14.298 3.512 2.137 1.00 83.62 92 THR A N 1
ATOM 678 C CA . THR A 1 92 ? -13.980 4.052 3.468 1.00 83.62 92 THR A CA 1
ATOM 679 C C . THR A 1 92 ? -13.766 5.566 3.413 1.00 83.62 92 THR A C 1
ATOM 681 O O . THR A 1 92 ? -14.363 6.299 4.200 1.00 83.62 92 THR A O 1
ATOM 684 N N . VAL A 1 93 ? -12.969 6.050 2.456 1.00 82.50 93 VAL A N 1
ATOM 685 C CA . VAL A 1 93 ? -12.706 7.489 2.274 1.00 82.50 93 VAL A CA 1
ATOM 686 C C . VAL A 1 93 ? -13.993 8.242 1.916 1.00 82.50 93 VAL A C 1
ATOM 688 O O . VAL A 1 93 ? -14.321 9.236 2.558 1.00 82.50 93 VAL A O 1
ATOM 691 N N . GLN A 1 94 ? -14.774 7.729 0.963 1.00 80.75 94 GLN A N 1
ATOM 692 C CA . GLN A 1 94 ? -16.022 8.363 0.522 1.00 80.75 94 GLN A CA 1
ATOM 693 C C . GLN A 1 94 ? -17.086 8.418 1.624 1.00 80.75 94 GLN A C 1
ATOM 695 O O . GLN A 1 94 ? -17.805 9.410 1.739 1.00 80.75 94 GLN A O 1
ATOM 700 N N . SER A 1 95 ? -17.182 7.382 2.462 1.00 74.75 95 SER A N 1
ATOM 701 C CA . SER A 1 95 ? -18.125 7.372 3.585 1.00 74.75 95 SER A CA 1
ATOM 702 C C . SER A 1 95 ? -17.827 8.470 4.615 1.00 74.75 95 SER A C 1
ATOM 704 O O . SER A 1 95 ? -18.750 9.049 5.186 1.00 74.75 95 SER A O 1
ATOM 706 N N . HIS A 1 96 ? -16.555 8.826 4.808 1.00 71.38 96 HIS A N 1
ATOM 707 C CA . HIS A 1 96 ? -16.165 9.925 5.687 1.00 71.38 96 HIS A CA 1
ATOM 708 C C . HIS A 1 96 ? -16.482 11.300 5.086 1.00 71.38 96 HIS A C 1
ATOM 710 O O . HIS A 1 96 ? -17.000 12.171 5.788 1.00 71.38 96 HIS A O 1
ATOM 716 N N . ASP A 1 97 ? -16.227 11.491 3.791 1.00 63.34 97 ASP A N 1
ATOM 717 C CA . ASP A 1 97 ? -16.552 12.747 3.105 1.00 63.34 97 ASP A CA 1
ATOM 718 C C . ASP A 1 97 ? -18.064 12.997 3.074 1.00 63.34 97 ASP A C 1
ATOM 720 O O . ASP A 1 97 ? -18.507 14.119 3.301 1.00 63.34 97 ASP A O 1
ATOM 724 N N . ALA A 1 98 ? -18.874 11.945 2.913 1.00 61.28 98 ALA A N 1
ATOM 725 C CA . ALA A 1 98 ? -20.332 12.035 3.009 1.00 61.28 98 ALA A CA 1
ATOM 726 C C . ALA A 1 98 ? -20.839 12.368 4.428 1.00 61.28 98 ALA A C 1
ATOM 728 O O . ALA A 1 98 ? -21.950 12.872 4.585 1.00 61.28 98 ALA A O 1
ATOM 729 N N . THR A 1 99 ? -20.035 12.094 5.461 1.00 57.34 99 THR A N 1
ATOM 730 C CA . THR A 1 99 ? -20.368 12.390 6.867 1.00 57.34 99 THR A CA 1
ATOM 731 C C . THR A 1 99 ? -19.846 13.765 7.308 1.00 57.34 99 THR A C 1
ATOM 733 O O . THR A 1 99 ? -20.258 14.286 8.344 1.00 57.34 99 THR A O 1
ATOM 736 N N . SER A 1 100 ? -18.972 14.391 6.515 1.00 44.41 100 SER A N 1
ATOM 737 C CA . SER A 1 100 ? -18.531 15.767 6.736 1.00 44.41 100 SER A CA 1
ATOM 738 C C . SER A 1 100 ? -19.622 16.722 6.235 1.00 44.41 100 SER A C 1
ATOM 740 O O . SER A 1 100 ? -19.916 16.722 5.039 1.00 44.41 100 SER A O 1
ATOM 742 N N . PRO A 1 101 ? -20.267 17.533 7.098 1.00 44.59 101 PRO A N 1
ATOM 743 C CA . PRO A 1 101 ? -21.294 18.455 6.637 1.00 44.59 101 PRO A CA 1
ATOM 744 C C . PRO A 1 101 ? -20.669 19.449 5.656 1.00 44.59 101 PRO A C 1
ATOM 746 O O . PRO A 1 101 ? -19.777 20.219 6.015 1.00 44.59 101 PRO A O 1
ATOM 749 N N . SER A 1 102 ? -21.154 19.430 4.413 1.00 49.88 102 SER A N 1
ATOM 750 C CA . SER A 1 102 ? -20.957 20.523 3.467 1.00 49.88 102 SER A CA 1
ATOM 751 C C . SER A 1 102 ? -21.590 21.765 4.088 1.00 49.88 102 SER A C 1
ATOM 753 O O . SER A 1 102 ? -22.805 21.951 4.046 1.00 49.88 102 SER A O 1
ATOM 755 N N . PHE A 1 103 ? -20.780 22.582 4.757 1.00 50.94 103 PHE A N 1
ATOM 756 C CA . PHE A 1 103 ? -21.212 23.910 5.156 1.00 50.94 103 PHE A CA 1
ATOM 757 C C . PHE A 1 103 ? -21.299 24.758 3.882 1.00 50.94 103 PHE A C 1
ATOM 759 O O . PHE A 1 103 ? -20.280 24.915 3.202 1.00 50.94 103 PHE A O 1
ATOM 766 N N . PRO A 1 104 ? -22.481 25.290 3.522 1.00 53.22 104 PRO A N 1
ATOM 767 C CA . PRO A 1 104 ? -22.569 26.232 2.419 1.00 53.22 104 PRO A CA 1
ATOM 768 C C . PRO A 1 104 ? -21.744 27.479 2.762 1.00 53.22 104 PRO A C 1
ATOM 770 O O . PRO A 1 1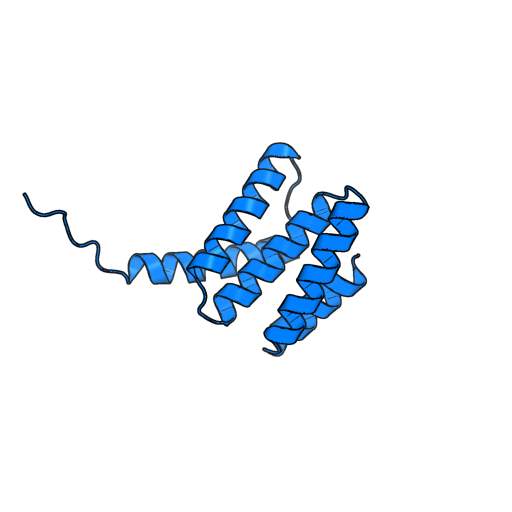04 ? -21.774 27.964 3.896 1.00 53.22 104 PRO A O 1
ATOM 773 N N . ALA A 1 105 ? -20.984 27.972 1.782 1.00 45.94 105 ALA A N 1
ATOM 774 C CA . ALA A 1 105 ? -20.204 29.197 1.913 1.00 45.94 105 ALA A CA 1
ATOM 775 C C . ALA A 1 105 ? -21.122 30.376 2.300 1.00 45.94 105 ALA A C 1
ATOM 777 O O . ALA A 1 105 ? -22.233 30.466 1.768 1.00 45.94 105 ALA A O 1
ATOM 778 N N . PRO A 1 106 ? -20.699 31.266 3.219 1.00 53.69 106 PRO A N 1
ATOM 779 C CA . PRO A 1 106 ? -21.494 32.434 3.564 1.00 53.69 106 PRO A CA 1
ATOM 780 C C . PRO A 1 106 ? -21.595 33.372 2.352 1.00 53.69 106 PRO A C 1
ATOM 782 O O . PRO A 1 106 ? -20.616 33.549 1.623 1.00 53.69 106 PRO A O 1
ATOM 785 N N . LEU A 1 107 ? -22.806 33.902 2.149 1.00 61.97 107 LEU A N 1
ATOM 786 C CA . LEU A 1 107 ? -23.171 34.885 1.121 1.00 61.97 107 LEU A CA 1
ATOM 787 C C . LEU A 1 107 ? -22.384 36.193 1.256 1.00 61.97 107 LEU A C 1
ATOM 789 O O . LEU A 1 107 ? -22.148 36.615 2.412 1.00 61.97 107 LEU A O 1
#

Nearest PDB structures (foldseek):
  4jhr-assembly1_B  TM=7.979E-01  e=2.388E-01  Mus musculus
  5a7d-assembly4_D  TM=7.602E-01  e=2.260E-01  Drosophila melanogaster
  4i1a-assembly3_B  TM=7.673E-01  e=4.877E-01  Bacillus subtilis subsp. subtilis str. 168
  4i1a-assembly3_A  TM=7.642E-01  e=7.568E-01  Bacillus subtilis subsp. subtilis str. 168
  5bwk-assembly1_E  TM=5.150E-01  e=6.418E-01  Saccharomyces cerevisiae S288C

Foldseek 3Di:
DVVLLVQLVVCLVVLVLVRSLVSLVVQLVVCVVVVNLVSVLSSLLSNLLSCLSVVVLVSNVVSLVVSVVSCVVVVDDDDPVSVVSSVVSVVSSVVVVVVPDPDPDDD

pLDDT: mean 84.8, std 13.36, range [44.41, 97.56]

Secondary structure (DSSP, 8-state):
-HHHHHHHHHHHHTT-HHHHHHHHHHHHHHHHHTT-HHHHHHHHHHHHHHHHHTT-HHHHHHHHHHHHHHHHHHTPPPPHHHHHHHHHHHHHHHHHHHHS--PPPP-